Protein AF-A0A957IUY8-F1 (afdb_monomer_lite)

Structure (mmCIF, N/CA/C/O backbone):
data_AF-A0A957IUY8-F1
#
_entry.id   AF-A0A957IUY8-F1
#
loop_
_atom_site.group_PDB
_atom_site.id
_atom_site.type_symbol
_atom_site.label_atom_id
_atom_site.label_alt_id
_atom_site.label_comp_id
_atom_site.label_asym_id
_atom_site.label_entity_id
_atom_site.label_seq_id
_atom_site.pdbx_PDB_ins_code
_atom_site.Cartn_x
_atom_site.Cartn_y
_atom_site.Cartn_z
_atom_site.occupancy
_atom_site.B_iso_or_equiv
_atom_site.auth_seq_id
_atom_site.auth_comp_id
_atom_site.auth_asym_id
_atom_site.auth_atom_id
_atom_site.pdbx_PDB_model_num
ATOM 1 N N . MET A 1 1 ? -26.078 3.076 33.830 1.00 37.94 1 MET A N 1
ATOM 2 C CA . MET A 1 1 ? -26.020 3.747 32.510 1.00 37.94 1 MET A CA 1
ATOM 3 C C . MET A 1 1 ? -25.026 2.985 31.641 1.00 37.94 1 MET A C 1
ATOM 5 O O . MET A 1 1 ? -23.830 3.083 31.865 1.00 37.94 1 MET A O 1
ATOM 9 N N . SER A 1 2 ? -25.523 2.117 30.756 1.00 34.09 2 SER A N 1
ATOM 10 C CA . SER A 1 2 ? -24.724 1.163 29.970 1.00 34.09 2 SER A CA 1
ATOM 11 C C . SER A 1 2 ? -24.399 1.767 28.599 1.00 34.09 2 SER A C 1
ATOM 13 O O . SER A 1 2 ? -25.302 1.968 27.789 1.00 34.09 2 SER A O 1
ATOM 15 N N . ARG A 1 3 ? -23.123 2.088 28.342 1.00 35.88 3 ARG A N 1
ATOM 16 C CA . ARG A 1 3 ? -22.632 2.414 26.996 1.00 35.88 3 ARG A CA 1
ATOM 17 C C . ARG A 1 3 ? -22.406 1.096 26.255 1.00 35.88 3 ARG A C 1
ATOM 19 O O . ARG A 1 3 ? -21.368 0.466 26.426 1.00 35.88 3 ARG A O 1
ATOM 26 N N . ARG A 1 4 ? -23.388 0.657 25.463 1.00 35.91 4 ARG A N 1
ATOM 27 C CA . ARG A 1 4 ? -23.167 -0.393 24.458 1.00 35.91 4 ARG A CA 1
ATOM 28 C C . ARG A 1 4 ? -22.232 0.183 23.399 1.00 35.91 4 ARG A C 1
ATOM 30 O O . ARG A 1 4 ? -22.612 1.122 22.703 1.00 35.91 4 ARG A O 1
ATOM 37 N N . GLY A 1 5 ? -21.014 -0.346 23.323 1.00 35.66 5 GLY A N 1
ATOM 38 C CA . GLY A 1 5 ? -20.106 -0.074 22.217 1.00 35.66 5 GLY A CA 1
ATOM 39 C C . GLY A 1 5 ? -20.789 -0.471 20.913 1.00 35.66 5 GLY A C 1
ATOM 40 O O . GLY A 1 5 ? -21.187 -1.623 20.750 1.00 35.66 5 GLY A O 1
ATOM 41 N N . LYS A 1 6 ? -20.981 0.498 20.014 1.00 34.22 6 LYS A N 1
ATOM 42 C CA . LYS A 1 6 ? -21.283 0.219 18.612 1.00 34.22 6 LYS A CA 1
ATOM 43 C C . LYS A 1 6 ? -20.071 -0.526 18.057 1.00 34.22 6 LYS A C 1
ATOM 45 O O . LYS A 1 6 ? -19.013 0.071 17.889 1.00 34.22 6 LYS A O 1
ATOM 50 N N . THR A 1 7 ? -20.214 -1.824 17.817 1.00 36.09 7 THR A N 1
ATOM 51 C CA . THR A 1 7 ? -19.303 -2.563 16.945 1.00 36.09 7 THR A CA 1
ATOM 52 C C . THR A 1 7 ? -19.325 -1.853 15.596 1.00 36.09 7 THR A C 1
ATOM 54 O O . THR A 1 7 ? -20.390 -1.748 14.987 1.00 36.09 7 THR A O 1
ATOM 57 N N . ALA A 1 8 ? -18.191 -1.295 15.173 1.00 36.00 8 ALA A N 1
ATOM 58 C CA . ALA A 1 8 ? -18.058 -0.706 13.850 1.00 36.00 8 ALA A CA 1
ATOM 59 C C . ALA A 1 8 ? -18.283 -1.823 12.825 1.00 36.00 8 ALA A C 1
ATOM 61 O O . ALA A 1 8 ? -17.480 -2.747 12.705 1.00 36.00 8 ALA A O 1
ATOM 62 N N . VAL A 1 9 ? -19.432 -1.788 12.155 1.00 31.39 9 VAL A N 1
ATOM 63 C CA . VAL A 1 9 ? -19.734 -2.697 11.053 1.00 31.39 9 VAL A CA 1
ATOM 64 C C . VAL A 1 9 ? -19.075 -2.089 9.823 1.00 31.39 9 VAL A C 1
ATOM 66 O O . VAL A 1 9 ? -19.578 -1.118 9.265 1.00 31.39 9 VAL A O 1
ATOM 69 N N . PHE A 1 10 ? -17.918 -2.623 9.439 1.00 35.16 10 PHE A N 1
ATOM 70 C CA . PHE A 1 10 ? -17.295 -2.285 8.164 1.00 35.16 10 PHE A CA 1
ATOM 71 C C . PHE A 1 10 ? -18.190 -2.821 7.034 1.00 35.16 10 PHE A C 1
ATOM 73 O O . PHE A 1 10 ? -18.576 -3.993 7.088 1.00 35.16 10 PHE A O 1
ATOM 80 N N . PRO A 1 11 ? -18.567 -2.003 6.037 1.00 32.09 11 PRO A N 1
ATOM 81 C CA . PRO A 1 11 ? -19.437 -2.451 4.958 1.00 32.09 11 PRO A CA 1
ATOM 82 C C . PRO A 1 11 ? -18.753 -3.571 4.164 1.00 32.09 11 PRO A C 1
ATOM 84 O O . PRO A 1 11 ? -17.743 -3.368 3.498 1.00 32.09 11 PRO A O 1
ATOM 87 N N . SER A 1 12 ? -19.312 -4.776 4.247 1.00 35.47 12 SER A N 1
ATOM 88 C CA . SER A 1 12 ? -18.799 -5.996 3.623 1.00 35.47 12 SER A CA 1
ATOM 89 C C . SER A 1 12 ? -19.354 -6.203 2.212 1.00 35.47 12 SER A C 1
ATOM 91 O O . SER A 1 12 ? -19.867 -7.274 1.897 1.00 35.47 12 SER A O 1
ATOM 93 N N . HIS A 1 13 ? -19.270 -5.196 1.338 1.00 35.81 13 HIS A N 1
ATOM 94 C CA . HIS A 1 13 ? -19.458 -5.418 -0.100 1.00 35.81 13 HIS A CA 1
ATOM 95 C C . HIS A 1 13 ? -18.966 -4.233 -0.944 1.00 35.81 13 HIS A C 1
ATOM 97 O O . HIS A 1 13 ? -19.745 -3.382 -1.365 1.00 35.81 13 HIS A O 1
ATOM 103 N N . THR A 1 14 ? -17.666 -4.177 -1.233 1.00 40.00 14 THR A N 1
ATOM 104 C CA . THR A 1 14 ? -17.153 -3.272 -2.271 1.00 40.00 14 THR A CA 1
ATOM 105 C C . THR A 1 14 ? -17.435 -3.912 -3.627 1.00 40.00 14 THR A C 1
ATOM 107 O O . THR A 1 14 ? -16.692 -4.779 -4.085 1.00 40.00 14 THR A O 1
ATOM 110 N N . GLN A 1 15 ? -18.549 -3.533 -4.259 1.00 41.34 15 GLN A N 1
ATOM 111 C CA . GLN A 1 15 ? -18.764 -3.803 -5.682 1.00 41.34 15 GLN A CA 1
ATOM 112 C C . GLN A 1 15 ? -17.554 -3.245 -6.451 1.00 41.34 15 GLN A C 1
ATOM 114 O O . GLN A 1 15 ? -17.162 -2.104 -6.186 1.00 41.34 15 GLN A O 1
ATOM 119 N N . PRO A 1 16 ? -16.922 -4.007 -7.364 1.00 51.28 16 PRO A N 1
ATOM 120 C CA . PRO A 1 16 ? -15.820 -3.468 -8.147 1.00 51.28 16 PRO A CA 1
ATOM 121 C C . PRO A 1 16 ? -16.338 -2.240 -8.894 1.00 51.28 16 PRO A C 1
ATOM 123 O O . PRO A 1 16 ? -17.399 -2.309 -9.519 1.00 51.28 16 PRO A O 1
ATOM 126 N N . MET A 1 17 ? -15.615 -1.115 -8.809 1.00 59.94 17 MET A N 1
ATOM 127 C CA . MET A 1 17 ? -15.948 0.078 -9.591 1.00 59.94 17 MET A CA 1
ATOM 128 C C . MET A 1 17 ? -16.264 -0.351 -11.030 1.00 59.94 17 MET A C 1
ATOM 130 O O . MET A 1 17 ? -15.553 -1.166 -11.624 1.00 59.94 17 MET A O 1
ATOM 134 N N . SER A 1 18 ? -17.352 0.153 -11.603 1.00 70.62 18 SER A N 1
ATOM 135 C CA . SER A 1 18 ? -17.580 -0.048 -13.034 1.00 70.62 18 SER A CA 1
ATOM 136 C C . SER A 1 18 ? -16.522 0.744 -13.809 1.00 70.62 18 SER A C 1
ATOM 138 O O . SER A 1 18 ? -16.185 1.867 -13.428 1.00 70.62 18 SER A O 1
ATOM 140 N N . LEU A 1 19 ? -15.949 0.161 -14.867 1.00 79.56 19 LEU A N 1
ATOM 141 C CA . LEU A 1 19 ? -14.930 0.843 -15.665 1.00 79.56 19 LEU A CA 1
ATOM 142 C C . LEU A 1 19 ? -15.558 2.057 -16.364 1.00 79.56 19 LEU A C 1
ATOM 144 O O . LEU A 1 19 ? -16.262 1.921 -17.365 1.00 79.56 19 LEU A O 1
ATOM 148 N N . THR A 1 20 ? -15.306 3.254 -15.836 1.00 84.50 20 THR A N 1
ATOM 149 C CA . THR A 1 20 ? -15.806 4.501 -16.419 1.00 84.50 20 THR A CA 1
ATOM 150 C C . THR A 1 20 ? -14.897 4.973 -17.555 1.00 84.50 20 THR A C 1
ATOM 152 O O . THR A 1 20 ? -13.695 4.702 -17.575 1.00 84.50 20 THR A O 1
ATOM 155 N N . LYS A 1 21 ? -15.450 5.728 -18.512 1.00 85.19 21 LYS A N 1
ATOM 156 C CA . LYS A 1 21 ? -14.671 6.299 -19.626 1.00 85.19 21 LYS A CA 1
ATOM 157 C C . LYS A 1 21 ? -13.493 7.179 -19.155 1.00 85.19 21 LYS A C 1
ATOM 159 O O . LYS A 1 21 ? -12.419 7.043 -19.742 1.00 85.19 21 LYS A O 1
ATOM 164 N N . PRO A 1 22 ? -13.632 8.041 -18.123 1.00 85.62 22 PRO A N 1
ATOM 165 C CA . PRO A 1 22 ? -12.500 8.791 -17.575 1.00 85.62 22 PRO A CA 1
ATOM 166 C C . PRO A 1 22 ? -11.404 7.889 -17.000 1.00 85.62 22 PRO A C 1
ATOM 168 O O . PRO A 1 22 ? -10.233 8.097 -17.304 1.00 85.62 22 PRO A O 1
ATOM 171 N N . LEU A 1 23 ? -11.775 6.852 -16.239 1.00 83.38 23 LEU A N 1
ATOM 172 C CA . LEU A 1 23 ? -10.814 5.914 -15.656 1.00 83.38 23 LEU A CA 1
ATOM 173 C C . LEU A 1 23 ? -10.086 5.108 -16.738 1.00 83.38 23 LEU A C 1
ATOM 175 O O . LEU A 1 23 ? -8.863 5.011 -16.716 1.00 83.38 23 LEU A O 1
ATOM 179 N N . ALA A 1 24 ? -10.816 4.596 -17.732 1.00 86.56 24 ALA A N 1
ATOM 180 C CA . ALA A 1 24 ? -10.227 3.894 -18.871 1.00 86.56 24 ALA A CA 1
ATOM 181 C C . ALA A 1 24 ? -9.228 4.779 -19.632 1.00 86.56 24 ALA A C 1
ATOM 183 O O . ALA A 1 24 ? -8.131 4.334 -19.970 1.00 86.56 24 ALA A O 1
ATOM 184 N N . ARG A 1 25 ? -9.582 6.050 -19.861 1.00 88.38 25 ARG A N 1
ATOM 185 C CA . ARG A 1 25 ? -8.694 7.022 -20.504 1.00 88.38 25 ARG A CA 1
ATOM 186 C C . ARG A 1 25 ? -7.427 7.258 -19.681 1.00 88.38 25 ARG A C 1
ATOM 188 O O . ARG A 1 25 ? -6.341 7.187 -20.243 1.00 88.38 25 ARG A O 1
ATOM 195 N N . HIS A 1 26 ? -7.562 7.463 -18.372 1.00 86.56 26 HIS A N 1
ATOM 196 C CA . HIS A 1 26 ? -6.427 7.645 -17.468 1.00 86.56 26 HIS A CA 1
ATOM 197 C C . HIS A 1 26 ? -5.474 6.439 -17.476 1.00 86.56 26 HIS A C 1
ATOM 199 O O . HIS A 1 26 ? -4.256 6.618 -17.535 1.00 86.56 26 HIS A O 1
ATOM 205 N N . ILE A 1 27 ? -6.017 5.215 -17.47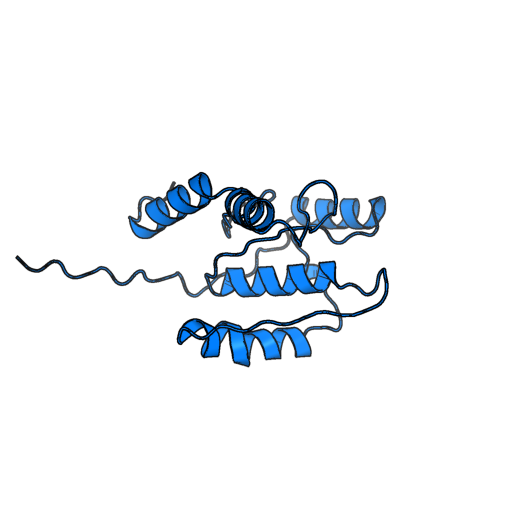4 1.00 86.81 27 ILE A N 1
ATOM 206 C CA . ILE A 1 27 ? -5.221 3.982 -17.565 1.00 86.81 27 ILE A CA 1
ATOM 207 C C . ILE A 1 27 ? -4.416 3.965 -18.871 1.00 86.81 27 ILE A C 1
ATOM 209 O O . ILE A 1 27 ? -3.201 3.775 -18.836 1.00 86.81 27 ILE A O 1
ATOM 213 N N . ILE A 1 28 ? -5.074 4.199 -20.011 1.00 88.44 28 ILE A N 1
ATOM 214 C CA . ILE A 1 28 ? -4.434 4.171 -21.335 1.00 88.44 28 ILE A CA 1
ATOM 215 C C . ILE A 1 28 ? -3.359 5.258 -21.455 1.00 88.44 28 ILE A C 1
ATOM 217 O O . ILE A 1 28 ? -2.253 4.970 -21.907 1.00 88.44 28 ILE A O 1
ATOM 221 N N . GLU A 1 29 ? -3.659 6.493 -21.046 1.00 88.31 29 GLU A N 1
ATOM 222 C CA . GLU A 1 29 ? -2.721 7.621 -21.129 1.00 88.31 29 GLU A CA 1
ATOM 223 C C . GLU A 1 29 ? -1.491 7.403 -20.239 1.00 88.31 29 GLU A C 1
ATOM 225 O O . GLU A 1 29 ? -0.367 7.661 -20.672 1.00 88.31 29 GLU A O 1
ATOM 230 N N . THR A 1 30 ? -1.675 6.873 -19.028 1.00 85.50 30 THR A N 1
ATOM 231 C CA . THR A 1 30 ? -0.558 6.587 -18.114 1.00 85.50 30 THR A CA 1
ATOM 232 C C . THR A 1 30 ? 0.331 5.477 -18.669 1.00 85.50 30 THR A C 1
ATOM 234 O O . THR A 1 30 ? 1.529 5.675 -18.852 1.00 85.50 30 THR A O 1
ATOM 237 N N . LEU A 1 31 ? -0.257 4.337 -19.046 1.00 85.56 31 LEU A N 1
ATOM 238 C CA . LEU A 1 31 ? 0.499 3.216 -19.611 1.00 85.56 31 LEU A CA 1
ATOM 239 C C . LEU A 1 31 ? 1.212 3.600 -20.914 1.00 85.56 31 LEU A C 1
ATOM 241 O O . LEU A 1 31 ? 2.360 3.214 -21.121 1.00 85.56 31 LEU A O 1
ATOM 245 N N . GLY A 1 32 ? 0.553 4.374 -21.779 1.00 82.31 32 GLY A N 1
ATOM 246 C CA . GLY A 1 32 ? 1.109 4.800 -23.062 1.00 82.31 32 GLY A CA 1
ATOM 247 C C . GLY A 1 32 ? 2.229 5.837 -22.950 1.00 82.31 32 GLY A C 1
ATOM 248 O O . GLY A 1 32 ? 3.067 5.906 -23.845 1.00 82.31 32 GLY A O 1
ATOM 249 N N . SER A 1 33 ? 2.263 6.635 -21.878 1.00 85.25 33 SER A N 1
ATOM 250 C CA . SER A 1 33 ? 3.252 7.710 -21.708 1.00 85.25 33 SER A CA 1
ATOM 251 C C . SER A 1 33 ? 4.480 7.288 -20.904 1.00 85.25 33 SER A C 1
ATOM 253 O O . SER A 1 33 ? 5.601 7.576 -21.317 1.00 85.25 33 SER A O 1
ATOM 255 N N . SER A 1 34 ? 4.296 6.603 -19.775 1.00 78.69 34 SER A N 1
ATOM 256 C CA . SER A 1 34 ? 5.391 6.247 -18.863 1.00 78.69 34 SER A CA 1
ATOM 257 C C . SER A 1 34 ? 5.748 4.762 -18.882 1.00 78.69 34 SER A C 1
ATOM 259 O O . SER A 1 34 ? 6.785 4.383 -18.336 1.00 78.69 34 SER A O 1
ATOM 261 N N . GLY A 1 35 ? 4.887 3.901 -19.440 1.00 77.94 35 GLY A N 1
ATOM 262 C CA . GLY A 1 35 ? 5.004 2.447 -19.292 1.00 77.94 35 GLY A CA 1
ATOM 263 C C . GLY A 1 35 ? 4.878 1.973 -17.838 1.00 77.94 35 GLY A C 1
ATOM 264 O O . GLY A 1 35 ? 5.153 0.809 -17.543 1.00 77.94 35 GLY A O 1
ATOM 265 N N . THR A 1 36 ? 4.489 2.860 -16.915 1.00 80.81 36 THR A N 1
ATOM 266 C CA . THR A 1 36 ? 4.321 2.542 -15.497 1.00 80.81 36 THR A CA 1
ATOM 267 C C . THR A 1 36 ? 2.849 2.304 -15.178 1.00 80.81 36 THR A C 1
ATOM 269 O O . THR A 1 36 ? 1.974 2.938 -15.770 1.00 80.81 36 THR A O 1
ATOM 272 N N . PRO A 1 37 ? 2.541 1.389 -14.243 1.00 80.88 37 PRO A N 1
ATOM 273 C CA . PRO A 1 37 ? 1.162 1.148 -13.849 1.00 80.88 37 PRO A CA 1
ATOM 274 C C . PRO A 1 37 ? 0.572 2.413 -13.197 1.00 80.88 37 PRO A C 1
ATOM 276 O O . PRO A 1 37 ? 1.226 2.993 -12.319 1.00 80.88 37 PRO A O 1
ATOM 279 N N . PRO A 1 38 ? -0.648 2.839 -13.581 1.00 83.38 38 PRO A N 1
ATOM 280 C CA . PRO A 1 38 ? -1.362 3.896 -12.873 1.00 83.38 38 PRO A CA 1
ATOM 281 C C . PRO A 1 38 ? -1.612 3.491 -11.422 1.00 83.38 38 PRO A C 1
ATOM 283 O O . PRO A 1 38 ? -1.658 2.310 -11.095 1.00 83.38 38 PRO A O 1
ATOM 286 N N . GLN A 1 39 ? -1.826 4.466 -10.541 1.00 78.81 39 GLN A N 1
ATOM 287 C CA . GLN A 1 39 ? -2.152 4.184 -9.140 1.00 78.81 39 GLN A CA 1
ATOM 288 C C . GLN A 1 39 ? -3.578 3.650 -8.945 1.00 78.81 39 GLN A C 1
ATOM 290 O O . GLN A 1 39 ? -3.886 3.186 -7.855 1.00 78.81 39 GLN A O 1
ATOM 295 N N . ARG A 1 40 ? -4.455 3.713 -9.951 1.00 79.56 40 ARG A N 1
ATOM 296 C CA . ARG A 1 40 ? -5.863 3.285 -9.898 1.00 79.56 40 ARG A CA 1
ATOM 297 C C . ARG A 1 40 ? -6.215 2.471 -11.139 1.00 79.56 40 ARG A C 1
ATOM 299 O O . ARG A 1 40 ? -5.652 2.695 -12.207 1.00 79.56 40 ARG A O 1
ATOM 306 N N . GLY A 1 41 ? -7.184 1.564 -11.010 1.00 76.19 41 GLY A N 1
ATOM 307 C CA . GLY A 1 41 ? -7.699 0.792 -12.147 1.00 76.19 41 GLY A CA 1
ATOM 308 C C . GLY A 1 41 ? -6.758 -0.318 -12.621 1.00 76.19 41 GLY A C 1
ATOM 309 O O . GLY A 1 41 ? -6.830 -0.770 -13.763 1.00 76.19 41 GLY A O 1
ATOM 310 N N . ILE A 1 42 ? -5.868 -0.761 -11.743 1.00 81.94 42 ILE A N 1
ATOM 311 C CA . ILE A 1 42 ? -4.849 -1.769 -12.032 1.00 81.94 42 ILE A CA 1
ATOM 312 C C . ILE A 1 42 ? -5.488 -3.137 -12.243 1.00 81.94 42 ILE A C 1
ATOM 314 O O . ILE A 1 42 ? -5.067 -3.905 -13.107 1.00 81.94 42 ILE A O 1
ATOM 318 N N . GLN A 1 43 ? -6.577 -3.400 -11.524 1.00 76.94 43 GLN A N 1
ATOM 319 C CA . GLN A 1 43 ? -7.367 -4.616 -11.633 1.00 76.94 43 GLN A CA 1
ATOM 320 C C . GLN A 1 43 ? -7.893 -4.893 -13.052 1.00 76.94 43 GLN A C 1
ATOM 322 O O . GLN A 1 43 ? -8.132 -6.051 -13.377 1.00 76.94 43 GLN A O 1
ATOM 327 N N . TYR A 1 44 ? -8.050 -3.877 -13.913 1.00 81.00 44 TYR A N 1
ATOM 328 C CA . TYR A 1 44 ? -8.621 -4.063 -15.258 1.00 81.00 44 TYR A CA 1
ATOM 329 C C . TYR A 1 44 ? -7.634 -4.586 -16.301 1.00 81.00 44 TYR A C 1
ATOM 331 O O . TYR A 1 44 ? -8.063 -5.044 -17.356 1.00 81.00 44 TYR A O 1
ATOM 339 N N . PHE A 1 45 ? -6.330 -4.504 -16.039 1.00 78.00 45 PHE A N 1
ATOM 340 C CA . PHE A 1 45 ? -5.299 -4.987 -16.965 1.00 78.00 45 PHE A CA 1
ATOM 341 C C . PHE A 1 45 ? -4.278 -5.903 -16.281 1.00 78.00 45 PHE A C 1
ATOM 343 O O . PHE A 1 45 ? -3.273 -6.281 -16.879 1.00 78.00 45 PHE A O 1
ATOM 350 N N . ASN A 1 46 ? -4.523 -6.259 -15.022 1.00 79.38 46 ASN A N 1
ATOM 351 C CA . ASN A 1 46 ? -3.694 -7.182 -14.272 1.00 79.38 46 ASN A CA 1
ATOM 352 C C . ASN A 1 46 ? -3.771 -8.605 -14.857 1.00 79.38 46 ASN A C 1
ATOM 354 O O . ASN A 1 46 ? -4.862 -9.120 -15.099 1.00 79.38 46 ASN A O 1
ATOM 358 N N . VAL A 1 47 ? -2.620 -9.258 -15.048 1.00 75.19 47 VAL A N 1
ATOM 359 C CA . VAL A 1 47 ? -2.536 -10.607 -15.631 1.00 75.19 47 VAL A CA 1
ATOM 360 C C . VAL A 1 47 ? -1.472 -11.438 -14.908 1.00 75.19 47 VAL A C 1
ATOM 362 O O . VAL A 1 47 ? -0.410 -10.930 -14.561 1.00 75.19 47 VAL A O 1
ATOM 365 N N . GLY A 1 48 ? -1.733 -12.734 -14.708 1.00 74.69 48 GLY A N 1
ATOM 366 C CA . GLY A 1 48 ? -0.706 -13.724 -14.343 1.00 74.69 48 GLY A CA 1
ATOM 367 C C . GLY A 1 48 ? -0.281 -13.801 -12.869 1.00 74.69 48 GLY A C 1
ATOM 368 O O . GLY A 1 48 ? 0.558 -14.632 -12.540 1.00 74.69 48 GLY A O 1
ATOM 369 N N . ASN A 1 49 ? -0.850 -12.994 -11.972 1.00 79.38 49 ASN A N 1
ATOM 370 C CA . ASN A 1 49 ? -0.531 -13.003 -10.533 1.00 79.38 49 ASN A CA 1
ATOM 371 C C . ASN A 1 49 ? -1.739 -13.323 -9.628 1.00 79.38 49 ASN A C 1
ATOM 373 O O . ASN A 1 49 ? -1.620 -13.204 -8.409 1.00 79.38 49 ASN A O 1
ATOM 377 N N . SER A 1 50 ? -2.876 -13.735 -10.202 1.00 80.50 50 SER A N 1
ATOM 378 C CA . SER A 1 50 ? -4.106 -14.026 -9.454 1.00 80.50 50 SER A CA 1
ATOM 379 C C . SER A 1 50 ? -3.881 -15.082 -8.379 1.00 80.50 50 SER A C 1
ATOM 381 O O . SER A 1 50 ? -4.154 -14.817 -7.222 1.00 80.50 50 SER A O 1
ATOM 383 N N . SER A 1 51 ? -3.246 -16.208 -8.710 1.00 85.44 51 SER A N 1
ATOM 384 C CA . SER A 1 51 ? -2.992 -17.289 -7.746 1.00 85.44 51 SER A CA 1
ATOM 385 C C . SER A 1 51 ? -2.181 -16.848 -6.521 1.00 85.44 51 SER A C 1
ATOM 387 O O . SER A 1 51 ? -2.442 -17.298 -5.407 1.00 85.44 51 SER A O 1
ATOM 389 N N . LEU A 1 52 ? -1.201 -15.958 -6.709 1.00 88.00 52 LEU A N 1
ATOM 390 C CA . LEU A 1 52 ? -0.400 -15.415 -5.612 1.00 88.00 52 LEU A CA 1
ATOM 391 C C . LEU A 1 52 ? -1.203 -14.416 -4.771 1.00 88.00 52 LEU A C 1
ATOM 393 O O . LEU A 1 52 ? -1.115 -14.434 -3.544 1.00 88.00 52 LEU A O 1
ATOM 397 N N . LEU A 1 53 ? -1.967 -13.544 -5.428 1.00 90.56 53 LEU A N 1
ATOM 398 C CA . LEU A 1 53 ? -2.837 -12.574 -4.766 1.00 90.56 53 LEU A CA 1
ATOM 399 C C . LEU A 1 53 ? -3.954 -13.265 -3.972 1.00 90.56 53 LEU A C 1
ATOM 401 O O . LEU A 1 53 ? -4.200 -12.877 -2.833 1.00 90.56 53 LEU A O 1
ATOM 405 N N . ASP A 1 54 ? -4.551 -14.322 -4.522 1.00 90.94 54 ASP A N 1
ATOM 406 C CA . ASP A 1 54 ? -5.578 -15.144 -3.879 1.00 90.94 54 ASP A CA 1
ATOM 407 C C . ASP A 1 54 ? -5.015 -15.815 -2.621 1.00 90.94 54 ASP A C 1
ATOM 409 O O . ASP A 1 54 ? -5.586 -15.700 -1.539 1.00 90.94 54 ASP A O 1
ATOM 413 N N . ALA A 1 55 ? -3.819 -16.409 -2.710 1.00 92.12 55 ALA A N 1
ATOM 414 C CA . ALA A 1 55 ? -3.152 -16.981 -1.542 1.00 92.12 55 ALA A CA 1
ATOM 415 C C . ALA A 1 55 ? -2.875 -15.926 -0.452 1.00 92.12 55 ALA A C 1
ATOM 417 O O . ALA A 1 55 ? -3.087 -16.181 0.735 1.00 92.12 55 ALA A O 1
ATOM 418 N N . LEU A 1 56 ? -2.422 -14.723 -0.826 1.00 93.94 56 LEU A N 1
ATOM 419 C CA . LEU A 1 56 ? -2.227 -13.635 0.139 1.00 93.94 56 LEU A CA 1
ATOM 420 C C . LEU A 1 56 ? -3.549 -13.167 0.758 1.00 93.94 56 LEU A C 1
ATOM 422 O O . LEU A 1 56 ? -3.609 -12.876 1.956 1.00 93.94 56 LEU A O 1
ATOM 426 N N . ASN A 1 57 ? -4.611 -13.116 -0.038 1.00 93.56 57 ASN A N 1
ATOM 427 C CA . ASN A 1 57 ? -5.937 -12.752 0.426 1.00 93.56 57 ASN A CA 1
ATOM 428 C C . ASN A 1 57 ? -6.494 -13.766 1.434 1.00 93.56 57 ASN A C 1
ATOM 430 O O . ASN A 1 57 ? -6.995 -13.364 2.486 1.00 93.56 57 ASN A O 1
ATOM 434 N N . ASP A 1 58 ? -6.392 -15.056 1.133 1.00 92.44 58 ASP A N 1
ATOM 435 C CA . ASP A 1 58 ? -7.041 -16.114 1.907 1.00 92.44 58 ASP A CA 1
ATOM 436 C C . ASP A 1 58 ? -6.276 -16.416 3.200 1.00 92.44 58 ASP A C 1
ATOM 438 O O . ASP A 1 58 ? -6.862 -16.469 4.286 1.00 92.44 58 ASP A O 1
ATOM 442 N N . PHE A 1 59 ? -4.949 -16.544 3.110 1.00 92.19 59 PHE A N 1
ATOM 443 C CA . PHE A 1 59 ? -4.113 -16.938 4.248 1.00 92.19 59 PHE A CA 1
ATOM 444 C C . PHE A 1 59 ? -3.653 -15.771 5.128 1.00 92.19 59 PHE A C 1
ATOM 446 O O . PHE A 1 59 ? -3.218 -16.007 6.255 1.00 92.19 59 PHE A O 1
ATOM 453 N N . TYR A 1 60 ? -3.718 -14.525 4.642 1.00 94.62 60 TYR A N 1
ATOM 454 C CA . TYR A 1 60 ? -3.273 -13.362 5.416 1.00 94.62 60 TYR A CA 1
ATOM 455 C C . TYR A 1 60 ? -4.368 -12.317 5.609 1.00 94.62 60 TYR A C 1
ATOM 457 O O . TYR A 1 60 ? -4.779 -12.094 6.747 1.00 94.62 60 TYR A O 1
ATOM 465 N N . LEU A 1 61 ? -4.854 -11.682 4.536 1.00 93.75 61 LEU A N 1
ATOM 466 C CA . LEU A 1 61 ? -5.779 -10.542 4.661 1.00 93.75 61 LEU A CA 1
ATOM 467 C C . LEU A 1 61 ? -7.134 -10.936 5.269 1.00 93.75 61 LEU A C 1
ATOM 469 O O . LEU A 1 61 ? -7.718 -10.152 6.014 1.00 93.75 61 LEU A O 1
ATOM 473 N N . SER A 1 62 ? -7.632 -12.136 4.965 1.00 92.88 62 SER A N 1
ATOM 474 C CA . SER A 1 62 ? -8.941 -12.621 5.429 1.00 92.88 62 SER A CA 1
ATOM 475 C C . SER A 1 62 ? -8.873 -13.491 6.688 1.00 92.88 62 SER A C 1
ATOM 477 O O . SER A 1 62 ? -9.919 -13.914 7.171 1.00 92.88 62 SER A O 1
ATOM 479 N N . SER A 1 63 ? -7.678 -13.790 7.202 1.00 92.19 63 SER A N 1
ATOM 480 C CA . SER A 1 63 ? -7.491 -14.685 8.352 1.00 92.19 63 SER A CA 1
ATOM 481 C C . SER A 1 63 ? -6.418 -14.155 9.304 1.00 92.19 63 SER A C 1
ATOM 483 O O . SER A 1 63 ? -6.718 -13.319 10.152 1.00 92.19 63 SER A O 1
ATOM 485 N N . TYR A 1 64 ? -5.157 -14.557 9.126 1.00 93.75 64 TYR A N 1
ATOM 486 C CA . TYR A 1 64 ? -4.072 -14.334 10.090 1.00 93.75 64 TYR A CA 1
ATOM 487 C C . TYR A 1 64 ? -3.927 -12.881 10.580 1.00 93.75 64 TYR A C 1
ATOM 489 O O . TYR A 1 64 ? -3.638 -12.650 11.753 1.00 93.75 64 TYR A O 1
ATOM 497 N N . LEU A 1 65 ? -4.120 -11.891 9.701 1.00 94.06 65 LEU A N 1
ATOM 498 C CA . LEU A 1 65 ? -4.003 -10.475 10.070 1.00 94.06 65 LEU A CA 1
ATOM 499 C C . LEU A 1 65 ? -5.230 -9.948 10.828 1.00 94.06 65 LEU A C 1
ATOM 501 O O . LEU A 1 65 ? -5.081 -9.089 11.693 1.00 94.06 65 LEU A O 1
ATOM 505 N N . GLN A 1 66 ? -6.426 -10.466 10.540 1.00 90.25 66 GLN A N 1
ATOM 506 C CA . GLN A 1 66 ? -7.656 -10.100 11.257 1.00 90.25 66 GLN A CA 1
ATOM 507 C C . GLN A 1 66 ? -7.650 -10.644 12.692 1.00 90.25 66 GLN A C 1
ATOM 509 O O . GLN A 1 66 ? -8.180 -10.005 13.598 1.00 90.25 66 GLN A O 1
ATOM 514 N N . ASP A 1 67 ? -6.958 -11.762 12.915 1.00 91.06 67 ASP A N 1
ATOM 515 C CA . ASP A 1 67 ? -6.762 -12.363 14.239 1.00 91.06 67 ASP A CA 1
ATOM 516 C C . ASP A 1 67 ? -5.690 -11.638 15.089 1.00 91.06 67 ASP A C 1
ATOM 518 O O . ASP A 1 67 ? -5.326 -12.097 16.172 1.00 91.06 67 ASP A O 1
ATOM 522 N N . GLY A 1 68 ? -5.166 -10.498 14.615 1.00 91.81 68 GLY A N 1
ATOM 523 C CA . GLY A 1 68 ? -4.145 -9.698 15.303 1.00 91.81 68 GLY A CA 1
ATOM 524 C C . GLY A 1 68 ? -2.701 -10.127 15.021 1.00 91.81 68 GLY A C 1
ATOM 525 O O . GLY A 1 68 ? -1.778 -9.675 15.702 1.00 91.81 68 GLY A O 1
ATOM 526 N N . GLY A 1 69 ? -2.485 -10.997 14.032 1.00 94.38 69 GLY A N 1
ATOM 527 C CA . GLY A 1 69 ? -1.154 -11.390 13.582 1.00 94.38 69 GLY A CA 1
ATOM 528 C C . GLY A 1 69 ? -0.412 -10.273 12.840 1.00 94.38 69 GLY A C 1
ATOM 529 O O . GLY A 1 69 ? -1.000 -9.319 12.335 1.00 94.38 69 GLY A O 1
ATOM 530 N N . ALA A 1 70 ? 0.908 -10.423 12.722 1.00 94.38 70 ALA A N 1
ATOM 531 C CA . ALA A 1 70 ? 1.761 -9.540 11.931 1.00 94.38 70 ALA A CA 1
ATOM 532 C C . ALA A 1 70 ? 2.733 -10.368 11.089 1.00 94.38 70 ALA A C 1
ATOM 534 O O . ALA A 1 70 ? 3.281 -11.371 11.544 1.00 94.38 70 ALA A O 1
ATOM 535 N N . THR A 1 71 ? 2.956 -9.963 9.841 1.00 94.44 71 THR A N 1
ATOM 536 C CA . THR A 1 71 ? 3.885 -10.655 8.945 1.00 94.44 71 THR A CA 1
ATOM 537 C C . THR A 1 71 ? 4.645 -9.666 8.077 1.00 94.44 71 THR A C 1
ATOM 539 O O . THR A 1 71 ? 4.178 -8.561 7.813 1.00 94.44 71 THR A O 1
ATOM 542 N N . TYR A 1 72 ? 5.815 -10.089 7.612 1.00 94.25 72 TYR A N 1
ATOM 543 C CA . TYR A 1 72 ? 6.645 -9.353 6.672 1.00 94.25 72 TYR A CA 1
ATOM 544 C C . TYR A 1 72 ? 6.895 -10.219 5.440 1.00 94.25 72 TYR A C 1
ATOM 546 O O . TYR A 1 72 ? 7.177 -11.416 5.558 1.00 94.25 72 TYR A O 1
ATOM 554 N N . LYS A 1 73 ? 6.791 -9.610 4.257 1.00 93.62 73 LYS A N 1
ATOM 555 C CA . LYS A 1 73 ? 7.058 -10.244 2.964 1.00 93.62 73 LYS A CA 1
ATOM 556 C C . LYS A 1 73 ? 7.957 -9.336 2.139 1.00 93.62 73 LYS A C 1
ATOM 558 O O . LYS A 1 73 ? 7.784 -8.121 2.139 1.00 93.62 73 LYS A O 1
ATOM 563 N N . MET A 1 74 ? 8.879 -9.946 1.405 1.00 94.06 74 MET A N 1
ATOM 564 C CA . MET A 1 74 ? 9.757 -9.252 0.473 1.00 94.06 74 MET A CA 1
ATOM 565 C C . MET A 1 74 ? 9.445 -9.719 -0.947 1.00 94.06 74 MET A C 1
ATOM 567 O O . MET A 1 74 ? 9.415 -10.919 -1.213 1.00 94.06 74 MET A O 1
ATOM 571 N N . VAL A 1 75 ? 9.211 -8.771 -1.853 1.00 92.56 75 VAL A N 1
ATOM 572 C CA . VAL A 1 75 ? 8.975 -9.043 -3.276 1.00 92.56 75 VAL A CA 1
ATOM 573 C C . VAL A 1 75 ? 10.265 -8.750 -4.035 1.00 92.56 75 VAL A C 1
ATOM 575 O O . VAL A 1 75 ? 10.694 -7.599 -4.111 1.00 92.56 75 VAL A O 1
ATOM 578 N N . ILE A 1 76 ? 10.889 -9.789 -4.587 1.00 93.38 76 ILE A N 1
ATOM 579 C CA . ILE A 1 76 ? 12.176 -9.713 -5.291 1.00 93.38 76 ILE A CA 1
ATOM 580 C C . ILE A 1 76 ? 11.952 -10.037 -6.768 1.00 93.38 76 ILE A C 1
ATOM 582 O O . ILE A 1 76 ? 11.166 -10.918 -7.105 1.00 93.38 76 ILE A O 1
ATOM 586 N N . GLY A 1 77 ? 12.636 -9.317 -7.652 1.00 91.38 77 GLY A N 1
ATOM 587 C CA . GLY A 1 77 ? 12.581 -9.537 -9.094 1.00 91.38 77 GLY A CA 1
ATOM 588 C C . GLY A 1 77 ? 13.280 -8.421 -9.861 1.00 91.38 77 GLY A C 1
ATOM 589 O O . GLY A 1 77 ? 13.581 -7.365 -9.294 1.00 91.38 77 GLY A O 1
ATOM 590 N N . ASP A 1 78 ? 13.493 -8.630 -11.153 1.00 93.31 78 ASP A N 1
ATOM 591 C CA . ASP A 1 78 ? 14.247 -7.718 -12.017 1.00 93.31 78 ASP A CA 1
ATOM 592 C C . ASP A 1 78 ? 13.526 -6.389 -12.278 1.00 93.31 78 ASP A C 1
ATOM 594 O O . ASP A 1 78 ? 12.315 -6.244 -12.074 1.00 93.31 78 ASP A O 1
ATOM 598 N N . TYR A 1 79 ? 14.265 -5.366 -12.710 1.00 87.06 79 TYR A N 1
ATOM 599 C CA . TYR A 1 79 ? 13.655 -4.098 -13.115 1.00 87.06 79 TYR A CA 1
ATOM 600 C C . TYR A 1 79 ? 12.628 -4.332 -14.236 1.00 87.06 79 TYR A C 1
ATOM 602 O O . TYR A 1 79 ? 12.879 -5.084 -15.170 1.00 87.06 79 TYR A O 1
ATOM 610 N N . GLY A 1 80 ? 11.445 -3.723 -14.117 1.00 83.62 80 GLY A N 1
ATOM 611 C CA . GLY A 1 80 ? 10.346 -3.943 -15.062 1.00 83.62 80 GLY A CA 1
ATOM 612 C C . GLY A 1 80 ? 9.542 -5.236 -14.858 1.00 83.62 80 GLY A C 1
ATOM 613 O O . GLY A 1 80 ? 8.531 -5.411 -15.525 1.00 83.62 80 GLY A O 1
ATOM 614 N N . SER A 1 81 ? 9.880 -6.099 -13.890 1.00 86.19 81 SER A N 1
ATOM 615 C CA . SER A 1 81 ? 9.155 -7.363 -13.637 1.00 86.19 81 SER A CA 1
ATOM 616 C C . SER A 1 81 ? 7.747 -7.205 -13.026 1.00 86.19 81 SER A C 1
ATOM 618 O O . SER A 1 81 ? 7.166 -8.178 -12.553 1.00 86.19 81 SER A O 1
ATOM 620 N N . GLY A 1 82 ? 7.214 -5.982 -12.937 1.00 87.00 82 GLY A N 1
ATOM 621 C CA . GLY A 1 82 ? 5.877 -5.724 -12.393 1.00 87.00 82 GLY A CA 1
ATOM 622 C C . GLY A 1 82 ? 5.766 -5.697 -10.861 1.00 87.00 82 GLY A C 1
ATOM 623 O O . GLY A 1 82 ? 4.661 -5.781 -10.340 1.00 87.00 82 GLY A O 1
ATOM 624 N N . LYS A 1 83 ? 6.862 -5.536 -10.104 1.00 91.38 83 LYS A N 1
ATOM 625 C CA . LYS A 1 83 ? 6.807 -5.480 -8.622 1.00 91.38 83 LYS A CA 1
ATOM 626 C C . LYS A 1 83 ? 5.885 -4.377 -8.094 1.00 91.38 83 LYS A C 1
ATOM 628 O O . LYS A 1 83 ? 5.051 -4.638 -7.237 1.00 91.38 83 LYS A O 1
ATOM 633 N N . SER A 1 84 ? 6.007 -3.156 -8.619 1.00 89.06 84 SER A N 1
ATOM 634 C CA . SER A 1 84 ? 5.145 -2.037 -8.213 1.00 89.06 84 SER A CA 1
ATOM 635 C C . SER A 1 84 ? 3.682 -2.305 -8.564 1.00 89.06 84 SER A C 1
ATOM 637 O O . SER A 1 84 ? 2.805 -2.078 -7.741 1.00 89.06 84 SER A O 1
ATOM 639 N N . HIS A 1 85 ? 3.435 -2.867 -9.752 1.00 88.19 85 HIS A N 1
ATOM 640 C CA . HIS A 1 85 ? 2.105 -3.303 -10.186 1.00 88.19 85 HIS A CA 1
ATOM 641 C C . HIS A 1 85 ? 1.501 -4.326 -9.216 1.00 88.19 85 HIS A C 1
ATOM 643 O O . HIS A 1 85 ? 0.368 -4.167 -8.768 1.00 88.19 85 HIS A O 1
ATOM 649 N N . PHE A 1 86 ? 2.281 -5.334 -8.825 1.00 90.75 86 PHE A N 1
ATOM 650 C CA . PHE A 1 86 ? 1.877 -6.340 -7.848 1.00 90.75 86 PHE A CA 1
ATOM 651 C C . PHE A 1 86 ? 1.550 -5.731 -6.475 1.00 90.75 86 PHE A C 1
ATOM 653 O O . PHE A 1 86 ? 0.506 -6.043 -5.905 1.00 90.75 86 PHE A O 1
ATOM 660 N N . LEU A 1 87 ? 2.397 -4.833 -5.959 1.00 92.44 87 LEU A N 1
ATOM 661 C CA . LEU A 1 87 ? 2.150 -4.161 -4.677 1.00 92.44 87 LEU A CA 1
ATOM 662 C C . LEU A 1 87 ? 0.871 -3.321 -4.702 1.00 92.44 87 LEU A C 1
ATOM 664 O O . LEU A 1 87 ? 0.144 -3.287 -3.711 1.00 92.44 87 LEU A O 1
ATOM 668 N N . TYR A 1 88 ? 0.563 -2.680 -5.828 1.00 90.44 88 TYR A N 1
ATOM 669 C CA . TYR A 1 88 ? -0.686 -1.945 -5.958 1.00 90.44 88 TYR A CA 1
ATOM 670 C C . TYR A 1 88 ? -1.914 -2.864 -6.035 1.00 90.44 88 TYR A C 1
ATOM 672 O O . TYR A 1 88 ? -2.929 -2.551 -5.420 1.00 90.44 88 TYR A O 1
ATOM 680 N N . CYS A 1 89 ? -1.818 -4.025 -6.694 1.00 90.31 89 CYS A N 1
ATOM 681 C CA . CYS A 1 89 ? -2.890 -5.029 -6.659 1.00 90.31 89 CYS A CA 1
ATOM 682 C C . CYS A 1 89 ? -3.154 -5.516 -5.225 1.00 90.31 89 CYS A C 1
ATOM 684 O O . CYS A 1 89 ? -4.302 -5.622 -4.798 1.00 90.31 89 CYS A O 1
ATOM 686 N N . LEU A 1 90 ? -2.090 -5.781 -4.459 1.00 92.44 90 LEU A N 1
ATOM 687 C CA . LEU A 1 90 ? -2.204 -6.205 -3.063 1.00 92.44 90 LEU A CA 1
ATOM 688 C C . LEU A 1 90 ? -2.820 -5.113 -2.176 1.00 92.44 90 LEU A C 1
ATOM 690 O O . LEU A 1 90 ? -3.631 -5.416 -1.303 1.00 92.44 90 LEU A O 1
ATOM 694 N N . ARG A 1 91 ? -2.465 -3.846 -2.409 1.00 92.25 91 ARG A N 1
ATOM 695 C CA . ARG A 1 91 ? -3.080 -2.691 -1.739 1.00 92.25 91 ARG A CA 1
ATOM 696 C C . ARG A 1 91 ? -4.584 -2.627 -2.008 1.00 92.25 91 ARG A C 1
ATOM 698 O O . ARG A 1 91 ? -5.339 -2.443 -1.061 1.00 92.25 9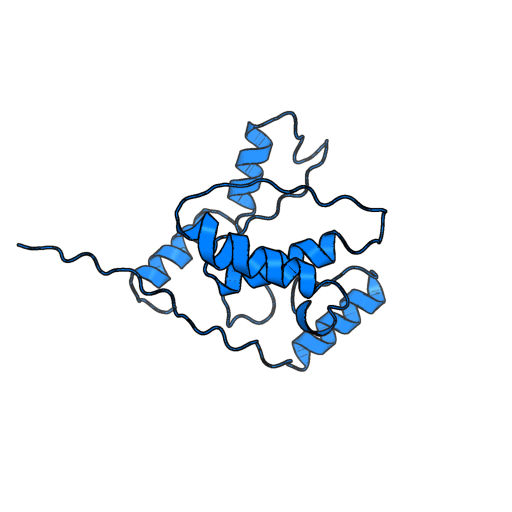1 ARG A O 1
ATOM 705 N N . ASP A 1 92 ? -5.018 -2.814 -3.253 1.00 89.12 92 ASP A N 1
ATOM 706 C CA . ASP A 1 92 ? -6.444 -2.768 -3.601 1.00 89.12 92 ASP A CA 1
ATOM 707 C C . ASP A 1 92 ? -7.228 -3.893 -2.895 1.00 89.12 92 ASP A C 1
ATOM 709 O O . ASP A 1 92 ? -8.326 -3.665 -2.384 1.00 89.12 92 ASP A O 1
ATOM 713 N N . LEU A 1 93 ? -6.634 -5.087 -2.767 1.00 90.12 93 LEU A N 1
ATOM 714 C CA . LEU A 1 93 ? -7.201 -6.173 -1.957 1.00 90.12 93 LEU A CA 1
ATOM 715 C C . LEU A 1 93 ? -7.274 -5.816 -0.470 1.00 90.12 93 LEU A C 1
ATOM 717 O O . LEU A 1 93 ? -8.279 -6.094 0.182 1.00 90.12 93 LEU A O 1
ATOM 721 N N . ALA A 1 94 ? -6.230 -5.189 0.073 1.00 93.00 94 ALA A N 1
ATOM 722 C CA . ALA A 1 94 ? -6.211 -4.758 1.466 1.00 93.00 94 ALA A CA 1
ATOM 723 C C . ALA A 1 94 ? -7.319 -3.724 1.748 1.00 93.00 94 ALA A C 1
ATOM 725 O O . ALA A 1 94 ? -8.047 -3.857 2.733 1.00 93.00 94 ALA A O 1
ATOM 726 N N . TRP A 1 95 ? -7.527 -2.759 0.849 1.00 90.75 95 TRP A N 1
ATOM 727 C CA . TRP A 1 95 ? -8.634 -1.805 0.946 1.00 90.75 95 TRP A CA 1
ATOM 728 C C . TRP A 1 95 ? -10.006 -2.471 0.874 1.00 90.75 95 TRP A C 1
ATOM 730 O O . TRP A 1 95 ? -10.876 -2.155 1.683 1.00 90.75 95 TRP A O 1
ATOM 740 N N . ALA A 1 96 ? -10.193 -3.450 -0.016 1.00 87.69 96 ALA A N 1
ATOM 741 C CA . ALA A 1 96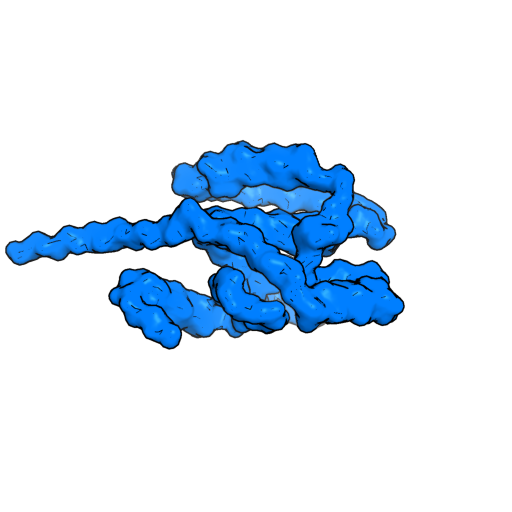 ? -11.436 -4.223 -0.091 1.00 87.69 96 ALA A CA 1
ATOM 7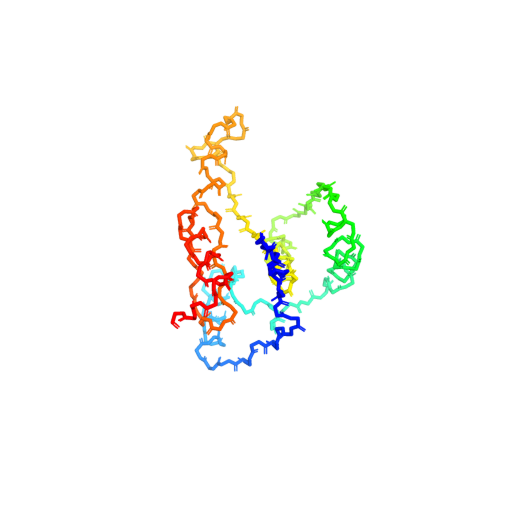42 C C . ALA A 1 96 ? -11.742 -5.008 1.203 1.00 87.69 96 ALA A C 1
ATOM 744 O O . ALA A 1 96 ? -12.889 -5.382 1.446 1.00 87.69 96 ALA A O 1
ATOM 745 N N . LYS A 1 97 ? -10.730 -5.245 2.048 1.00 89.88 97 LYS A N 1
ATOM 746 C CA . LYS A 1 97 ? -10.850 -5.872 3.374 1.00 89.88 97 LYS A CA 1
ATOM 747 C C . LYS A 1 97 ? -10.865 -4.864 4.531 1.00 89.88 97 LYS A C 1
ATOM 749 O O . LYS A 1 97 ? -10.858 -5.277 5.687 1.00 89.88 97 LYS A O 1
ATOM 754 N N . GLY A 1 98 ? -10.897 -3.564 4.238 1.00 89.00 98 GLY A N 1
ATOM 755 C CA . GLY A 1 98 ? -10.967 -2.500 5.241 1.00 89.00 98 GLY A CA 1
ATOM 756 C C . GLY A 1 98 ? -9.644 -2.194 5.947 1.00 89.00 98 GLY A C 1
ATOM 757 O O . GLY A 1 98 ? -9.657 -1.556 6.998 1.00 89.00 98 GLY A O 1
ATOM 758 N N . PHE A 1 99 ? -8.502 -2.628 5.406 1.00 92.81 99 PHE A N 1
ATOM 759 C CA . PHE A 1 99 ? -7.201 -2.278 5.975 1.00 92.81 99 PHE A CA 1
ATOM 760 C C . PHE A 1 99 ? -6.784 -0.854 5.605 1.00 92.81 99 PHE A C 1
ATOM 762 O O . PHE A 1 99 ? -6.953 -0.404 4.470 1.00 92.81 99 PHE A O 1
ATOM 769 N N . ALA A 1 100 ? -6.139 -0.177 6.555 1.00 93.31 100 ALA A N 1
ATOM 770 C CA . ALA A 1 100 ? -5.345 1.009 6.271 1.00 93.31 100 ALA A CA 1
ATOM 771 C C . ALA A 1 100 ? -4.070 0.606 5.519 1.00 93.31 100 ALA A C 1
ATOM 773 O O . ALA A 1 100 ? -3.416 -0.375 5.883 1.00 93.31 100 ALA A O 1
ATOM 774 N N . VAL A 1 101 ? -3.691 1.375 4.498 1.00 94.44 101 VAL A N 1
ATOM 775 C CA . VAL A 1 101 ? -2.472 1.115 3.727 1.00 94.44 101 VAL A CA 1
ATOM 776 C C . VAL A 1 101 ? -1.608 2.366 3.674 1.00 94.44 101 VAL A C 1
ATOM 778 O O . VAL A 1 101 ? -2.099 3.486 3.558 1.00 94.44 101 VAL A O 1
ATOM 781 N N . VAL A 1 102 ? -0.299 2.156 3.749 1.00 95.50 102 VAL A N 1
ATOM 782 C CA . VAL A 1 102 ? 0.730 3.183 3.604 1.00 95.50 102 VAL A CA 1
ATOM 783 C C . VAL A 1 102 ? 1.681 2.724 2.506 1.00 95.50 102 VAL A C 1
ATOM 785 O O . VAL A 1 102 ? 2.097 1.563 2.494 1.00 95.50 102 VAL A O 1
ATOM 788 N N . LYS A 1 103 ? 2.076 3.638 1.617 1.00 92.56 103 LYS A N 1
ATOM 789 C CA . LYS A 1 103 ? 3.181 3.418 0.678 1.00 92.56 103 LYS A CA 1
ATOM 790 C C . LYS A 1 103 ? 4.304 4.401 0.996 1.00 92.56 103 LYS A C 1
ATOM 792 O O . LYS A 1 103 ? 4.088 5.604 0.953 1.00 92.56 103 LYS A O 1
ATOM 797 N N . VAL A 1 104 ? 5.501 3.892 1.273 1.00 92.94 104 VAL A N 1
ATOM 798 C CA . VAL A 1 104 ? 6.709 4.713 1.429 1.00 92.94 104 VAL A CA 1
ATOM 799 C C . VAL A 1 104 ? 7.755 4.210 0.450 1.00 92.94 104 VAL A C 1
ATOM 801 O O . VAL A 1 104 ? 8.147 3.046 0.506 1.00 92.94 104 VAL A O 1
ATOM 804 N N . ASP A 1 105 ? 8.204 5.092 -0.436 1.00 91.38 105 ASP A N 1
ATOM 805 C CA . ASP A 1 105 ? 9.375 4.837 -1.265 1.00 91.38 105 ASP A CA 1
ATOM 806 C C . ASP A 1 105 ? 10.616 5.206 -0.439 1.00 91.38 105 ASP A C 1
ATOM 808 O O . ASP A 1 105 ? 10.706 6.313 0.090 1.00 91.38 105 ASP A O 1
ATOM 812 N N . LEU A 1 106 ? 11.537 4.255 -0.263 1.00 91.31 106 LEU A N 1
ATOM 813 C CA . LEU A 1 106 ? 12.775 4.456 0.491 1.00 91.31 106 LEU A CA 1
ATOM 814 C C . LEU A 1 106 ? 13.861 5.002 -0.435 1.00 91.31 106 LEU A C 1
ATOM 816 O O . LEU A 1 106 ? 14.156 4.401 -1.470 1.00 91.31 106 LEU A O 1
ATOM 820 N N . SER A 1 107 ? 14.486 6.108 -0.046 1.00 91.75 107 SER A N 1
ATOM 821 C CA . SER A 1 107 ? 15.588 6.720 -0.786 1.00 91.75 107 SER A CA 1
ATOM 822 C C . SER A 1 107 ? 16.680 7.211 0.167 1.00 91.75 107 SER A C 1
ATOM 824 O O . SER A 1 107 ? 16.374 7.631 1.279 1.00 91.75 107 SER A O 1
ATOM 826 N N . PRO A 1 108 ? 17.961 7.217 -0.240 1.00 89.44 108 PRO A N 1
ATOM 827 C CA . PRO A 1 108 ? 19.036 7.729 0.612 1.00 89.44 108 PRO A CA 1
ATOM 828 C C . PRO A 1 108 ? 18.896 9.213 0.987 1.00 89.44 108 PRO A C 1
ATOM 830 O O . PRO A 1 108 ? 19.523 9.653 1.944 1.00 89.44 108 PRO A O 1
ATOM 833 N N . THR A 1 109 ? 18.126 9.985 0.217 1.00 87.31 109 THR A N 1
ATOM 834 C CA . THR A 1 109 ? 18.032 11.446 0.337 1.00 87.31 109 THR A CA 1
ATOM 835 C C . THR A 1 109 ? 16.783 11.919 1.068 1.00 87.31 109 THR A C 1
ATOM 837 O O . THR A 1 109 ? 16.869 12.876 1.828 1.00 87.31 109 THR A O 1
ATOM 840 N N . GLU A 1 110 ? 15.630 11.283 0.846 1.00 84.88 110 GLU A N 1
ATOM 841 C CA . GLU A 1 110 ? 14.348 11.732 1.414 1.00 84.88 110 GLU A CA 1
ATOM 842 C C . GLU A 1 110 ? 13.865 10.839 2.560 1.00 84.88 110 GLU A C 1
ATOM 844 O O . GLU A 1 110 ? 13.238 11.319 3.501 1.00 84.88 110 GLU A O 1
ATOM 849 N N . THR A 1 111 ? 14.143 9.536 2.488 1.00 90.69 111 THR A N 1
ATOM 850 C CA . THR A 1 111 ? 13.622 8.511 3.411 1.00 90.69 111 THR A CA 1
ATOM 851 C C . THR A 1 111 ? 14.673 7.422 3.658 1.00 90.69 111 THR A C 1
ATOM 853 O O . THR A 1 111 ? 14.478 6.253 3.293 1.00 90.69 111 THR A O 1
ATOM 856 N N . PRO A 1 112 ? 15.834 7.789 4.235 1.00 90.81 112 PRO A N 1
ATOM 857 C CA . PRO A 1 112 ? 16.944 6.865 4.372 1.00 90.81 112 PRO A CA 1
ATOM 858 C C . PRO A 1 112 ? 16.596 5.764 5.376 1.00 90.81 112 PRO A C 1
ATOM 860 O O . PRO A 1 112 ? 16.197 6.024 6.506 1.00 90.81 112 PRO A O 1
ATOM 863 N N . TYR A 1 113 ? 16.767 4.505 4.967 1.00 88.81 113 TYR A N 1
ATOM 864 C CA . TYR A 1 113 ? 16.360 3.346 5.773 1.00 88.81 113 TYR A CA 1
ATOM 865 C C . TYR A 1 113 ? 17.078 3.250 7.133 1.00 88.81 113 TYR A C 1
ATOM 867 O O . TYR A 1 113 ? 16.549 2.671 8.079 1.00 88.81 113 TYR A O 1
ATOM 875 N N . ASN A 1 114 ? 18.284 3.814 7.247 1.00 91.88 114 ASN A N 1
ATOM 876 C CA . ASN A 1 114 ? 19.042 3.853 8.499 1.00 91.88 114 ASN A CA 1
ATOM 877 C C . ASN A 1 114 ? 18.590 4.968 9.461 1.00 91.88 114 ASN A C 1
ATOM 879 O O . ASN A 1 114 ? 19.038 4.969 10.607 1.00 91.88 114 ASN A O 1
ATOM 883 N N . ASP A 1 115 ? 17.702 5.871 9.037 1.00 93.88 115 ASP A N 1
ATOM 884 C CA . ASP A 1 115 ? 17.067 6.861 9.903 1.00 93.88 115 ASP A CA 1
ATOM 885 C C . ASP A 1 115 ? 15.607 6.474 10.165 1.00 93.88 115 ASP A C 1
ATOM 887 O O . ASP A 1 115 ? 14.684 6.775 9.405 1.00 93.88 115 ASP A O 1
ATOM 891 N N . GLN A 1 116 ? 15.389 5.798 11.292 1.00 92.94 116 GLN A N 1
ATOM 892 C CA . GLN A 1 116 ? 14.057 5.347 11.682 1.00 92.94 116 GLN A CA 1
ATOM 893 C C . GLN A 1 116 ? 13.078 6.513 11.840 1.00 92.94 116 GLN A C 1
ATOM 895 O O . GLN A 1 116 ? 11.902 6.363 11.513 1.00 92.94 116 GLN A O 1
ATOM 900 N N . LYS A 1 117 ? 13.539 7.675 12.320 1.00 94.75 117 LYS A N 1
ATOM 901 C CA . LYS A 1 117 ? 12.671 8.833 12.546 1.00 94.75 117 LYS A CA 1
ATOM 902 C C . LYS A 1 117 ? 12.090 9.316 11.221 1.00 94.75 117 LYS A C 1
ATOM 904 O O . LYS A 1 117 ? 10.880 9.531 11.145 1.00 94.75 117 LYS A O 1
ATOM 909 N N . GLU A 1 118 ? 12.917 9.438 10.187 1.00 94.38 118 GLU A N 1
ATOM 910 C CA . GLU A 1 118 ? 12.448 9.865 8.867 1.00 94.38 118 GLU A CA 1
ATOM 911 C C . GLU A 1 118 ? 11.539 8.824 8.210 1.00 94.38 118 GLU A C 1
ATOM 913 O O . GLU A 1 118 ? 10.524 9.190 7.614 1.00 94.38 118 GLU A O 1
ATOM 918 N N . VAL A 1 119 ? 11.812 7.528 8.402 1.00 94.56 119 VAL A N 1
ATOM 919 C CA . VAL A 1 119 ? 10.921 6.454 7.933 1.00 94.56 119 VAL A CA 1
ATOM 920 C C . VAL A 1 119 ? 9.548 6.531 8.612 1.00 94.56 119 VAL A C 1
ATOM 922 O O . VAL A 1 119 ? 8.528 6.529 7.924 1.00 94.56 119 VAL A O 1
ATOM 925 N N . TYR A 1 120 ? 9.483 6.655 9.942 1.00 94.38 120 TYR A N 1
ATOM 926 C CA . TYR A 1 120 ? 8.203 6.772 10.655 1.00 94.38 120 TYR A CA 1
ATOM 927 C C . TYR A 1 120 ? 7.458 8.063 10.308 1.00 94.38 120 TYR A C 1
ATOM 929 O O . TYR A 1 120 ? 6.237 8.050 10.140 1.00 94.38 120 TYR A O 1
ATOM 937 N N . ALA A 1 121 ? 8.180 9.173 10.149 1.00 94.12 121 ALA A N 1
ATOM 938 C CA . ALA A 1 121 ? 7.585 10.427 9.712 1.00 94.12 121 ALA A CA 1
ATOM 939 C C . ALA A 1 121 ? 7.013 10.297 8.290 1.00 94.12 121 ALA A C 1
ATOM 941 O O . ALA A 1 121 ? 5.909 10.773 8.024 1.00 94.12 121 ALA A O 1
ATOM 942 N N . ALA A 1 122 ? 7.705 9.593 7.390 1.00 94.75 122 ALA A N 1
ATOM 943 C CA . ALA A 1 122 ? 7.195 9.286 6.060 1.00 94.75 122 ALA A CA 1
ATOM 944 C C . ALA A 1 122 ? 5.959 8.380 6.108 1.00 94.75 122 ALA A C 1
ATOM 946 O O . ALA A 1 122 ? 5.012 8.631 5.369 1.00 94.75 122 ALA A O 1
ATOM 947 N N . VAL A 1 123 ? 5.913 7.384 6.996 1.00 94.81 123 VAL A N 1
ATOM 948 C CA . VAL A 1 123 ? 4.718 6.546 7.192 1.00 94.81 123 VAL A CA 1
ATOM 949 C C . VAL A 1 123 ? 3.513 7.395 7.598 1.00 94.81 123 VAL A C 1
ATOM 951 O O . VAL A 1 123 ? 2.454 7.288 6.985 1.00 94.81 123 VAL A O 1
ATOM 954 N N . ALA A 1 124 ? 3.679 8.289 8.576 1.00 94.31 124 ALA A N 1
ATOM 955 C CA . ALA A 1 124 ? 2.604 9.172 9.027 1.00 94.31 124 ALA A CA 1
ATOM 956 C C . ALA A 1 124 ? 2.145 10.159 7.937 1.00 94.31 124 ALA A C 1
ATOM 958 O O . ALA A 1 124 ? 0.960 10.476 7.846 1.00 94.31 124 ALA A O 1
ATOM 959 N N . ARG A 1 125 ? 3.063 10.639 7.090 1.00 93.69 125 ARG A N 1
ATOM 960 C CA . ARG A 1 125 ? 2.733 11.531 5.966 1.00 93.69 125 ARG A CA 1
ATOM 961 C C . ARG A 1 125 ? 2.038 10.814 4.808 1.00 93.69 125 ARG A C 1
ATOM 963 O O . ARG A 1 125 ? 1.213 11.432 4.151 1.00 93.69 125 ARG A O 1
ATOM 970 N N . ASN A 1 126 ? 2.355 9.542 4.571 1.00 94.44 126 ASN A N 1
ATOM 971 C CA . ASN A 1 126 ? 1.904 8.798 3.390 1.00 94.44 126 ASN A CA 1
ATOM 972 C C . ASN A 1 126 ? 0.815 7.754 3.682 1.00 94.44 126 ASN A C 1
ATOM 974 O O . ASN A 1 126 ? 0.506 6.935 2.814 1.00 94.44 126 ASN A O 1
ATOM 978 N N . ILE A 1 127 ? 0.248 7.725 4.893 1.00 94.94 127 ILE A N 1
ATOM 979 C CA . ILE A 1 127 ? -0.937 6.901 5.152 1.00 94.94 127 ILE A CA 1
ATOM 980 C C . ILE A 1 127 ? -2.076 7.353 4.248 1.00 94.94 127 ILE A C 1
ATOM 982 O O . ILE A 1 127 ? -2.336 8.549 4.127 1.00 94.94 127 ILE A O 1
ATOM 986 N N . ILE A 1 128 ? -2.706 6.393 3.578 1.00 92.19 128 ILE A N 1
ATOM 987 C CA . ILE A 1 128 ? -3.653 6.666 2.505 1.00 92.19 128 ILE A CA 1
ATOM 988 C C . ILE A 1 128 ? -5.072 6.597 3.061 1.00 92.19 128 ILE A C 1
ATOM 990 O O . ILE A 1 128 ? -5.481 5.568 3.607 1.00 92.19 128 ILE A O 1
ATOM 994 N N . TRP A 1 129 ? -5.829 7.677 2.888 1.00 90.88 129 TRP A N 1
ATOM 995 C CA . TRP A 1 129 ? -7.276 7.662 3.043 1.00 90.88 129 TRP A CA 1
ATOM 996 C C . TRP A 1 129 ? -7.904 7.192 1.734 1.00 90.88 129 TRP A C 1
ATOM 998 O O . TRP A 1 129 ? -7.805 7.862 0.706 1.00 90.88 129 TRP A O 1
ATOM 1008 N N . HIS A 1 130 ? -8.520 6.013 1.778 1.00 86.56 130 HIS A N 1
ATOM 1009 C CA . HIS A 1 130 ? -9.162 5.410 0.622 1.00 86.56 130 HIS A CA 1
ATOM 1010 C C . HIS A 1 130 ? -10.682 5.553 0.714 1.00 86.56 130 HIS A C 1
ATOM 1012 O O . HIS A 1 130 ? -11.320 4.934 1.573 1.00 86.56 130 HIS A O 1
ATOM 1018 N N . GLU A 1 131 ? -11.253 6.330 -0.208 1.00 80.75 131 GLU A N 1
ATOM 1019 C CA . GLU A 1 131 ? -12.690 6.339 -0.467 1.00 80.75 131 GLU A CA 1
ATOM 1020 C C . GLU A 1 131 ? -13.039 5.410 -1.638 1.00 80.75 131 GLU A C 1
ATOM 1022 O O . GLU A 1 131 ? -12.577 5.647 -2.760 1.00 80.75 131 GLU A O 1
ATOM 1027 N N . PRO A 1 132 ? -13.878 4.374 -1.425 1.00 67.69 132 PRO A N 1
ATOM 1028 C CA . PRO A 1 132 ? -14.243 3.424 -2.476 1.00 67.69 132 PRO A CA 1
ATOM 1029 C C . PRO A 1 132 ? -14.960 4.059 -3.674 1.00 67.69 132 PRO A C 1
ATOM 1031 O O . PRO A 1 132 ? -14.948 3.487 -4.763 1.00 67.69 132 PRO A O 1
ATOM 1034 N N . ASN A 1 133 ? -15.607 5.212 -3.471 1.00 65.75 133 ASN A N 1
ATOM 1035 C CA . ASN A 1 133 ? -16.490 5.843 -4.454 1.00 65.75 133 ASN A CA 1
ATOM 1036 C C . ASN A 1 133 ? -15.875 7.078 -5.139 1.00 65.75 133 ASN A C 1
ATOM 1038 O O . ASN A 1 133 ? -16.538 7.722 -5.953 1.00 65.75 133 ASN A O 1
ATOM 1042 N N . GLU A 1 134 ? -14.618 7.421 -4.830 1.00 62.41 134 GLU A N 1
ATOM 1043 C CA . GLU A 1 134 ? -13.954 8.601 -5.385 1.00 62.41 134 GLU A CA 1
ATOM 1044 C C . GLU A 1 134 ? -13.000 8.236 -6.533 1.00 62.41 134 GLU A C 1
ATOM 1046 O O . GLU A 1 134 ? -12.124 7.366 -6.436 1.00 62.41 134 GLU A O 1
ATOM 1051 N N . ALA A 1 135 ? -13.222 8.893 -7.674 1.00 55.97 135 ALA A N 1
ATOM 1052 C CA . ALA A 1 135 ? -12.856 8.348 -8.975 1.00 55.97 135 ALA A CA 1
ATOM 1053 C C . ALA A 1 135 ? -11.382 8.522 -9.377 1.00 55.97 135 ALA A C 1
ATOM 1055 O O . ALA A 1 135 ? -10.970 7.867 -10.336 1.00 55.97 135 ALA A O 1
ATOM 1056 N N . VAL A 1 136 ? -10.584 9.386 -8.727 1.00 57.50 136 VAL A N 1
ATOM 1057 C CA . VAL A 1 136 ? -9.263 9.737 -9.299 1.00 57.50 136 VAL A CA 1
ATOM 1058 C C . VAL A 1 136 ? -8.122 9.922 -8.295 1.00 57.50 136 VAL A C 1
ATOM 1060 O O . VAL A 1 136 ? -7.009 9.510 -8.616 1.00 57.50 136 VAL A O 1
ATOM 1063 N N . THR A 1 137 ? -8.337 10.478 -7.100 1.00 65.44 137 THR A N 1
ATOM 1064 C CA . THR A 1 137 ? -7.223 10.809 -6.191 1.00 65.44 137 THR A CA 1
ATOM 1065 C C . THR A 1 137 ? -7.455 10.278 -4.791 1.00 65.44 137 THR A C 1
ATOM 1067 O O . THR A 1 137 ? -8.441 10.632 -4.159 1.00 65.44 137 THR A O 1
ATOM 1070 N N . ASP A 1 138 ? -6.526 9.458 -4.303 1.00 78.44 138 ASP A N 1
ATOM 1071 C CA . ASP A 1 138 ? -6.467 9.146 -2.880 1.00 78.44 138 ASP A CA 1
ATOM 1072 C C . ASP A 1 138 ? -5.814 10.308 -2.128 1.00 78.44 138 ASP A C 1
ATOM 1074 O O . ASP A 1 138 ? -4.799 10.861 -2.566 1.00 78.44 138 ASP A O 1
ATOM 1078 N N . GLU A 1 139 ? -6.374 10.652 -0.974 1.00 84.75 139 GLU A N 1
ATOM 1079 C CA . GLU A 1 139 ? -5.768 11.623 -0.073 1.00 84.75 139 GLU A CA 1
ATOM 1080 C C . GLU A 1 139 ? -4.761 10.940 0.859 1.00 84.75 139 GLU A C 1
ATOM 1082 O O . GLU A 1 139 ? -4.867 9.752 1.175 1.00 84.75 139 GLU A O 1
ATOM 1087 N N . GLN A 1 140 ? -3.760 11.694 1.309 1.00 90.31 140 GLN A N 1
ATOM 1088 C CA . GLN A 1 140 ? -2.690 11.180 2.159 1.00 90.31 140 GLN A CA 1
ATOM 1089 C C . GLN A 1 140 ? -2.511 12.026 3.416 1.00 90.31 140 GLN A C 1
ATOM 1091 O O . GLN A 1 140 ? -2.763 13.232 3.422 1.00 90.31 140 GLN A O 1
ATOM 1096 N N . GLY A 1 141 ? -2.019 11.382 4.469 1.00 92.56 141 GLY A N 1
ATOM 1097 C CA . GLY A 1 141 ? -1.616 12.021 5.713 1.00 92.56 141 GLY A CA 1
ATOM 1098 C C . GLY A 1 141 ? -2.444 11.569 6.904 1.00 92.56 141 GLY A C 1
ATOM 1099 O O . GLY A 1 141 ? -3.650 11.339 6.816 1.00 92.56 141 GLY A O 1
ATOM 1100 N N . LEU A 1 142 ? -1.772 11.468 8.052 1.00 92.94 142 LEU A N 1
ATOM 1101 C CA . LEU A 1 142 ? -2.364 10.964 9.286 1.00 92.94 142 LEU A CA 1
ATOM 1102 C C . LEU A 1 142 ? -3.597 11.757 9.715 1.00 92.94 142 LEU A C 1
ATOM 1104 O O . LEU A 1 142 ? -4.595 11.148 10.075 1.00 92.94 142 LEU A O 1
ATOM 1108 N N . THR A 1 143 ? -3.555 13.089 9.638 1.00 92.44 143 THR A N 1
ATOM 1109 C CA . THR A 1 143 ? -4.699 13.937 10.002 1.00 92.44 143 THR A CA 1
ATOM 1110 C C . THR A 1 143 ? -5.924 13.596 9.162 1.00 92.44 143 THR A C 1
ATOM 1112 O O . THR A 1 143 ? -6.959 13.243 9.714 1.00 92.44 143 THR A O 1
ATOM 1115 N N . ARG A 1 144 ? -5.784 13.593 7.830 1.00 91.12 144 ARG A N 1
ATOM 1116 C CA . ARG A 1 144 ? -6.894 13.286 6.923 1.00 91.12 144 ARG A CA 1
ATOM 1117 C C . ARG A 1 144 ? -7.427 11.870 7.125 1.00 91.12 144 ARG A C 1
ATOM 1119 O O . ARG A 1 144 ? -8.638 11.671 7.146 1.00 91.12 144 ARG A O 1
ATOM 1126 N N . PHE A 1 145 ? -6.531 10.902 7.309 1.00 92.94 145 PHE A N 1
ATOM 1127 C CA . PHE A 1 145 ? -6.906 9.520 7.587 1.00 92.94 145 PHE A CA 1
ATOM 1128 C C . PHE A 1 145 ? -7.719 9.392 8.883 1.00 92.94 145 PHE A C 1
ATOM 1130 O O . PHE A 1 145 ? -8.735 8.694 8.907 1.00 92.94 145 PHE A O 1
ATOM 1137 N N . LEU A 1 146 ? -7.291 10.063 9.957 1.00 93.06 146 LEU A N 1
ATOM 1138 C CA . LEU A 1 146 ? -7.998 10.053 11.237 1.00 93.06 146 LEU A CA 1
ATOM 1139 C C . LEU A 1 146 ? -9.357 10.742 11.132 1.00 93.06 146 LEU A C 1
ATOM 1141 O O . LEU A 1 146 ? -10.343 10.165 11.586 1.00 93.06 146 LEU A O 1
ATOM 1145 N N . ASP A 1 147 ? -9.419 11.913 10.499 1.00 91.44 147 ASP A N 1
ATOM 1146 C CA . ASP A 1 147 ? -10.666 12.653 10.298 1.00 91.44 147 ASP A CA 1
ATOM 1147 C C . ASP A 1 147 ? -11.679 11.802 9.524 1.00 91.44 147 ASP A C 1
ATOM 1149 O O . ASP A 1 147 ? -12.781 11.561 10.011 1.00 91.44 147 ASP A O 1
ATOM 1153 N N . GLY A 1 148 ? -11.279 11.244 8.376 1.00 89.19 148 GLY A N 1
ATOM 1154 C CA . GLY A 1 148 ? -12.142 10.366 7.584 1.00 89.19 148 GLY A CA 1
ATOM 1155 C C . GLY A 1 148 ? -12.599 9.129 8.362 1.00 89.19 148 GLY A C 1
ATOM 1156 O O . GLY A 1 148 ? -13.773 8.752 8.320 1.00 89.19 148 GLY A O 1
ATOM 1157 N N . THR A 1 149 ? -11.695 8.512 9.129 1.00 89.69 149 THR A N 1
ATOM 1158 C CA . THR A 1 149 ? -12.022 7.337 9.952 1.00 89.69 149 THR A CA 1
ATOM 1159 C C . THR A 1 149 ? -13.035 7.685 11.042 1.00 89.69 149 THR A C 1
ATOM 1161 O O . THR A 1 149 ? -13.980 6.927 11.264 1.00 89.69 149 THR A O 1
ATOM 1164 N N . LEU A 1 150 ? -12.867 8.827 11.715 1.00 91.00 150 LEU A N 1
ATOM 1165 C CA . LEU A 1 150 ? -13.789 9.301 12.747 1.00 91.00 150 LEU A CA 1
ATOM 1166 C C . LEU A 1 150 ? -15.174 9.572 12.161 1.00 91.00 150 LEU A C 1
ATOM 1168 O O . LEU A 1 150 ? -16.157 9.039 12.676 1.00 91.00 150 LEU A O 1
ATOM 1172 N N . THR A 1 151 ? -15.243 10.314 11.059 1.00 88.88 151 THR A N 1
ATOM 1173 C CA . THR A 1 151 ? -16.476 10.607 10.318 1.00 88.88 151 THR A CA 1
ATOM 1174 C C . THR A 1 151 ? -17.216 9.315 9.938 1.00 88.88 151 THR A C 1
ATOM 1176 O O . THR A 1 151 ? -18.388 9.134 10.282 1.00 88.88 151 THR A O 1
ATOM 1179 N N . ARG A 1 152 ? -16.494 8.334 9.375 1.00 85.69 152 ARG A N 1
ATOM 1180 C CA . ARG A 1 152 ? -17.033 7.010 9.016 1.00 85.69 152 ARG A CA 1
ATOM 1181 C C . ARG A 1 152 ? -1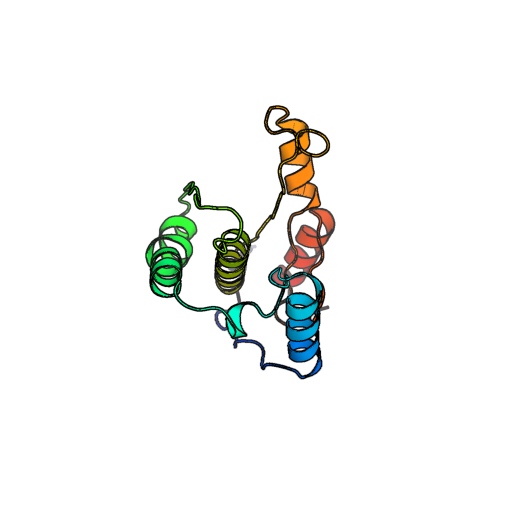7.559 6.218 10.219 1.00 85.69 152 ARG A C 1
ATOM 1183 O O . ARG A 1 152 ? -18.599 5.573 10.114 1.00 85.69 152 ARG A O 1
ATOM 1190 N N . ILE A 1 153 ? -16.875 6.252 11.365 1.00 87.50 153 ILE A N 1
ATOM 1191 C CA . ILE A 1 153 ? -17.312 5.545 12.586 1.00 87.50 153 ILE A CA 1
ATOM 1192 C C . ILE A 1 153 ? -18.532 6.222 13.223 1.00 87.50 153 ILE A C 1
ATOM 1194 O O . ILE A 1 153 ? -19.409 5.543 13.770 1.00 87.50 153 ILE A O 1
ATOM 1198 N N . LEU A 1 154 ? -18.591 7.552 13.178 1.00 89.00 154 LEU A N 1
ATOM 1199 C CA . LEU A 1 154 ? -19.691 8.328 13.748 1.00 89.00 154 LEU A CA 1
ATOM 1200 C C . LEU A 1 154 ? -20.968 8.240 12.899 1.00 89.00 154 LEU A C 1
ATOM 1202 O O . LEU A 1 154 ? -22.060 8.440 13.437 1.00 89.00 154 LEU A O 1
ATOM 1206 N N . GLY A 1 155 ? -20.855 7.829 11.632 1.00 74.44 155 GLY A N 1
ATOM 1207 C CA . GLY A 1 155 ? -21.984 7.713 10.707 1.00 74.44 155 GLY A CA 1
ATOM 1208 C C . GLY A 1 155 ? -22.466 9.068 10.194 1.00 74.44 155 GLY A C 1
ATOM 1209 O O . GLY A 1 155 ? -23.601 9.184 9.740 1.00 74.44 155 GLY A O 1
ATOM 1210 N N . GLU A 1 156 ? -21.618 10.087 10.302 1.00 59.59 156 GLU A N 1
ATOM 1211 C CA . GLU A 1 156 ? -21.781 11.338 9.578 1.00 59.59 156 GLU A CA 1
ATOM 1212 C C . GLU A 1 156 ? -21.207 11.060 8.188 1.00 59.59 156 GLU A C 1
ATOM 1214 O O . GLU A 1 156 ? -19.999 11.076 8.013 1.00 59.59 156 GLU A O 1
ATOM 1219 N N . GLU A 1 157 ? -22.030 10.657 7.218 1.00 51.34 157 GLU A N 1
ATOM 1220 C CA . GLU A 1 157 ? -21.537 10.629 5.836 1.00 51.34 157 GLU A CA 1
ATOM 1221 C C . GLU A 1 157 ? -21.225 12.076 5.410 1.00 51.34 157 GLU A C 1
ATOM 1223 O O . GLU A 1 157 ? -22.043 12.960 5.693 1.00 51.34 157 GLU A O 1
ATOM 1228 N N . PRO A 1 158 ? -20.055 12.343 4.802 1.00 48.06 158 PRO A N 1
ATOM 1229 C CA . PRO A 1 158 ? -19.772 13.637 4.192 1.00 48.06 158 PRO A CA 1
ATOM 1230 C C . PRO A 1 158 ? -20.677 13.930 2.986 1.00 48.06 158 PRO A C 1
ATOM 1232 O O . PRO A 1 158 ? -21.101 12.974 2.296 1.00 48.06 158 PRO A O 1
#

Radius of gyration: 17.54 Å; chains: 1; bounding box: 45×31×56 Å

pLDDT: mean 81.58, std 17.51, range [31.39, 95.5]

Sequence (158 aa):
MSRRGKTAVFPSHTQPMSLTKPLARHIIETLGSSGTPPQRGIQYFNVGNSSLLDALNDF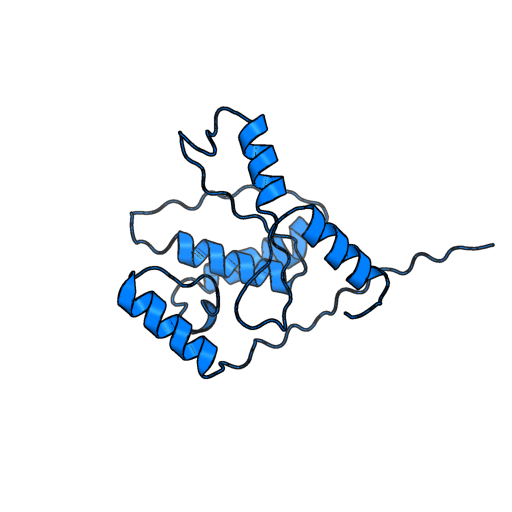YLSSYLQDGGATYKMVIGDYGSGKSHFLYCLRDLAWAKGFAVVKVDLSPTETPYNDQKEVYAAVARNIIWHEPNEAVTDEQGLTRFLDGTLTRILGEEP

Secondary structure (DSSP, 8-state):
--------------------HHHHHHHHHHHHHHSSPPSS-GGGT--S-HHHHHHHIIIIIIIITTTT----------TTSSHHHHHHHHHHHHHHTT--EE-----TTTS-TT-HHHHHHHHHHHEEE--TT-SS--EESHHHHHHHHHHHHHT---

Foldseek 3Di:
DDDDDDPQDDPQDLDQPDCDPVNVVVQCVCCVPPVDGDLPPLVVVDDDCCVVLVCCLPVPLVPQVVVVHDDDDDDDDDVPPCPVSVVSSNVVSNVSSVDWDFDDDDDCPQHDPVDVVSVVVNRQFGTWDDDSPDRHDIDGHNVVNVVVVVCSRVVVDD